Protein AF-A0A925E3N5-F1 (afdb_monomer_lite)

Radius of gyration: 23.08 Å; chains: 1; bounding box: 39×34×61 Å

Secondary structure (DSSP, 8-state):
------PPPPPHHHHHHHHHTT------HHHHHHHHHHHHHHHHHHHHHHHHHHHHHHS-GGGPPPHHHHHHHHHHHHHHHHHHHT-

Foldseek 3Di:
DDDDDDDDDDPPVVVVVCVVVVHDDDDPVVVVVVVVVVVVVVVVVVVVVVVVVVVLVPDDPVPRDDPVRVVVVVVVVVVVVVVVVVD

Sequence (87 aa):
MSDLIITIQLPDALVERAKRAGIQLDTQAEDFITLLESQIRKQESAQALRTIAEQIQALPEELRPSLEEIEAEIEDYWAETEAKANL

Structure (mmCIF, N/CA/C/O backbone):
data_AF-A0A925E3N5-F1
#
_entry.id   AF-A0A925E3N5-F1
#
loop_
_atom_site.group_PDB
_atom_site.id
_atom_site.type_symbol
_atom_site.label_atom_id
_atom_site.label_alt_id
_atom_site.label_comp_id
_atom_site.label_asym_id
_atom_site.label_entity_id
_atom_site.label_seq_id
_atom_site.pdbx_PDB_ins_code
_atom_site.Cartn_x
_atom_site.Cartn_y
_atom_site.Cartn_z
_atom_site.occupancy
_atom_site.B_iso_or_equiv
_atom_site.auth_seq_id
_atom_site.auth_comp_id
_atom_site.auth_asym_id
_atom_site.auth_atom_id
_atom_site.pdbx_PDB_model_num
ATOM 1 N N . MET A 1 1 ? 17.190 -17.529 -3.218 1.00 47.25 1 MET A N 1
ATOM 2 C CA . MET A 1 1 ? 16.744 -16.355 -3.992 1.00 47.25 1 MET A CA 1
ATOM 3 C C . MET A 1 1 ? 15.696 -16.857 -4.961 1.00 47.25 1 MET A C 1
ATOM 5 O O . MET A 1 1 ? 15.883 -17.953 -5.477 1.00 47.25 1 MET A O 1
ATOM 9 N N . SER A 1 2 ? 14.593 -16.135 -5.115 1.00 59.56 2 SER A N 1
ATOM 10 C CA . SER A 1 2 ? 13.537 -16.481 -6.069 1.00 59.56 2 SER A CA 1
ATOM 11 C C . SER A 1 2 ? 13.602 -15.474 -7.207 1.00 59.56 2 SER A C 1
ATOM 13 O O . SER A 1 2 ? 13.610 -14.276 -6.933 1.00 59.56 2 SER A O 1
ATOM 15 N N . ASP A 1 3 ? 13.651 -15.948 -8.448 1.00 69.62 3 ASP A N 1
ATOM 16 C CA . ASP A 1 3 ? 13.702 -15.076 -9.620 1.00 69.62 3 ASP A CA 1
ATOM 17 C C . ASP A 1 3 ? 12.281 -14.787 -10.119 1.00 69.62 3 ASP A C 1
ATOM 19 O O . ASP A 1 3 ? 11.465 -15.700 -10.271 1.00 69.62 3 ASP A O 1
ATOM 23 N N . LEU A 1 4 ? 11.985 -13.514 -10.386 1.00 67.56 4 LEU A N 1
ATOM 24 C CA . LEU A 1 4 ? 10.762 -13.078 -11.057 1.00 67.56 4 LEU A CA 1
ATOM 25 C C . LEU A 1 4 ? 11.123 -12.628 -12.475 1.00 67.56 4 LEU A C 1
ATOM 27 O O . LEU A 1 4 ? 11.826 -11.637 -12.656 1.00 67.56 4 LEU A O 1
ATOM 31 N N . ILE A 1 5 ? 10.632 -13.350 -13.483 1.00 69.75 5 ILE A N 1
ATOM 32 C CA . ILE A 1 5 ? 10.822 -13.000 -14.895 1.00 69.75 5 ILE A CA 1
ATOM 33 C C . ILE A 1 5 ? 9.567 -12.289 -15.387 1.00 69.75 5 ILE A C 1
ATOM 35 O O . ILE A 1 5 ? 8.469 -12.841 -15.326 1.00 69.75 5 ILE A O 1
ATOM 39 N N . ILE A 1 6 ? 9.735 -11.075 -15.907 1.00 68.44 6 ILE A N 1
ATOM 40 C CA . ILE A 1 6 ? 8.639 -10.279 -16.460 1.00 68.44 6 ILE A CA 1
ATOM 41 C C . ILE A 1 6 ? 8.855 -10.141 -17.959 1.00 68.44 6 ILE A C 1
ATOM 43 O O . ILE A 1 6 ? 9.877 -9.638 -18.417 1.00 68.44 6 ILE A O 1
ATOM 47 N N . THR A 1 7 ? 7.886 -10.621 -18.733 1.00 73.06 7 THR A N 1
ATOM 48 C CA . THR A 1 7 ? 7.882 -10.503 -20.192 1.00 73.06 7 THR A CA 1
ATOM 49 C C . THR A 1 7 ? 6.935 -9.384 -20.597 1.00 73.06 7 THR A C 1
ATOM 51 O O . THR A 1 7 ? 5.729 -9.481 -20.381 1.00 73.06 7 THR A O 1
ATOM 54 N N . ILE A 1 8 ? 7.474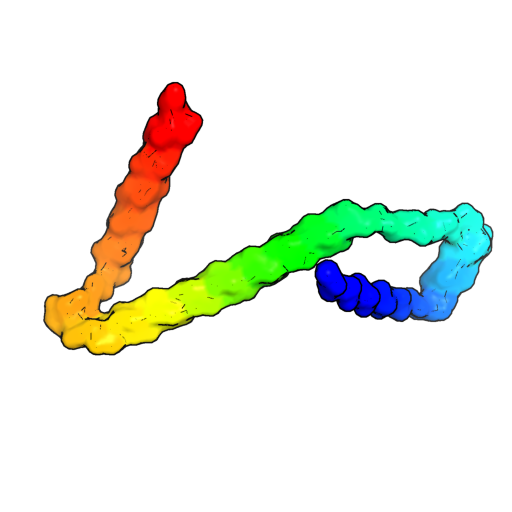 -8.329 -21.206 1.00 74.06 8 ILE A N 1
ATOM 55 C CA . ILE A 1 8 ? 6.676 -7.237 -21.768 1.00 74.06 8 ILE A CA 1
ATOM 56 C C . ILE A 1 8 ? 6.502 -7.504 -23.262 1.00 74.06 8 ILE A C 1
ATOM 58 O O . ILE A 1 8 ? 7.476 -7.545 -24.011 1.00 74.06 8 ILE A O 1
ATOM 62 N N . GLN A 1 9 ? 5.257 -7.686 -23.700 1.00 79.38 9 GLN A N 1
ATOM 63 C CA . GLN A 1 9 ? 4.937 -7.789 -25.121 1.00 79.38 9 GLN A CA 1
ATOM 64 C C . GLN A 1 9 ? 4.679 -6.397 -25.691 1.00 79.38 9 GLN A C 1
ATOM 66 O O . GLN A 1 9 ? 3.769 -5.691 -25.256 1.00 79.38 9 GLN A O 1
ATOM 71 N N . LEU A 1 10 ? 5.486 -6.005 -26.673 1.00 81.94 10 LEU A N 1
ATOM 72 C CA . LEU A 1 10 ? 5.299 -4.764 -27.412 1.00 81.94 10 LEU A CA 1
ATOM 73 C C . LEU A 1 10 ? 4.524 -5.048 -28.704 1.00 81.94 10 LEU A C 1
ATOM 75 O O . LEU A 1 10 ? 4.790 -6.061 -29.349 1.00 81.94 10 LEU A O 1
ATOM 79 N N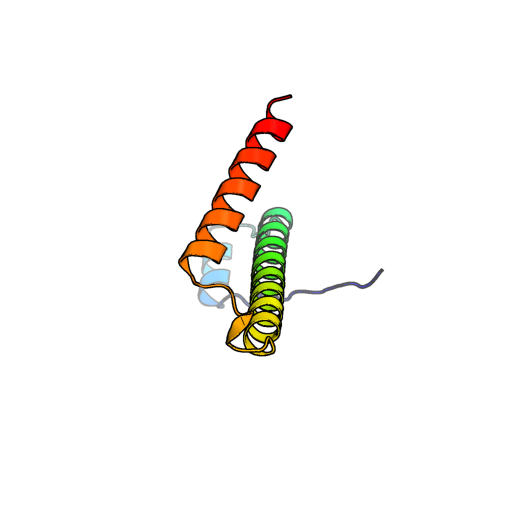 . PRO A 1 11 ? 3.610 -4.160 -29.134 1.00 91.12 11 PRO A N 1
ATOM 80 C CA . PRO A 1 11 ? 2.962 -4.294 -30.433 1.00 91.12 11 PRO A CA 1
ATOM 81 C C . PRO A 1 11 ? 3.986 -4.263 -31.573 1.00 91.12 11 PR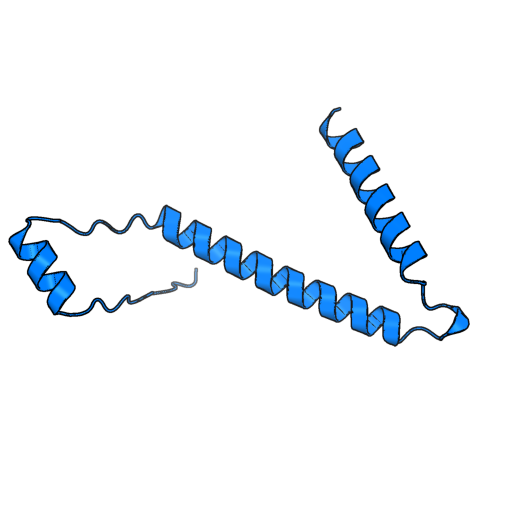O A C 1
ATOM 83 O O . PRO A 1 11 ? 4.841 -3.373 -31.609 1.00 91.12 11 PRO A O 1
ATOM 86 N N . ASP A 1 12 ? 3.848 -5.154 -32.557 1.00 89.00 12 ASP A N 1
ATOM 87 C CA . ASP A 1 12 ? 4.785 -5.268 -33.689 1.00 89.00 12 ASP A CA 1
ATOM 88 C C . ASP A 1 12 ? 4.999 -3.934 -34.419 1.00 89.00 12 ASP A C 1
ATOM 90 O O . ASP A 1 12 ? 6.119 -3.561 -34.765 1.00 89.00 12 ASP A O 1
ATOM 94 N N . ALA A 1 13 ? 3.931 -3.148 -34.584 1.00 92.06 13 ALA A N 1
ATOM 95 C CA . ALA A 1 13 ? 4.000 -1.833 -35.218 1.00 92.06 13 ALA A CA 1
ATOM 96 C C . ALA A 1 13 ? 4.918 -0.846 -34.470 1.00 92.06 13 ALA A C 1
ATOM 98 O O . ALA A 1 13 ? 5.548 0.008 -35.099 1.00 92.06 13 ALA A O 1
ATOM 99 N N . LEU A 1 14 ? 4.998 -0.947 -33.140 1.00 88.25 14 LEU A N 1
ATOM 100 C CA . LEU A 1 14 ? 5.878 -0.124 -32.314 1.00 88.25 14 LEU A CA 1
ATOM 101 C C . LEU A 1 14 ? 7.331 -0.589 -32.451 1.00 88.25 14 LEU A C 1
ATOM 103 O O . LEU A 1 14 ? 8.218 0.240 -32.650 1.00 88.25 14 LEU A O 1
ATOM 107 N N . VAL A 1 15 ? 7.554 -1.905 -32.429 1.00 86.69 15 VAL A N 1
ATOM 108 C CA . VAL A 1 15 ? 8.878 -2.523 -32.599 1.00 86.69 15 VAL A CA 1
ATOM 109 C C . VAL A 1 15 ? 9.476 -2.161 -33.960 1.00 86.69 15 VAL A C 1
ATOM 111 O O . VAL A 1 15 ? 10.607 -1.687 -34.043 1.00 86.69 15 VAL A O 1
ATOM 114 N N . GLU A 1 16 ? 8.701 -2.294 -35.034 1.00 90.00 16 GLU A N 1
ATOM 115 C CA . GLU A 1 16 ? 9.151 -1.971 -36.391 1.00 90.00 16 G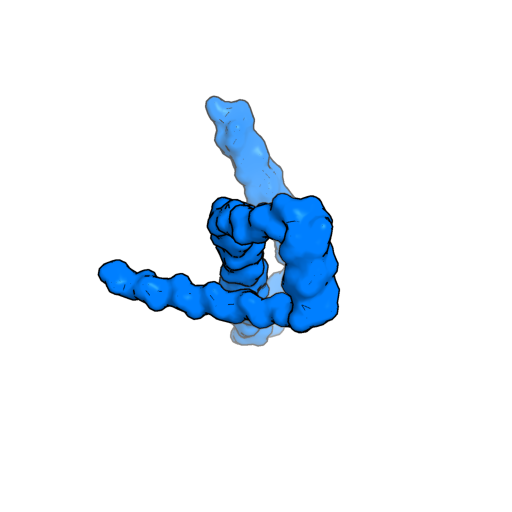LU A CA 1
ATOM 116 C C . GLU A 1 16 ? 9.381 -0.469 -36.606 1.00 90.00 16 GLU A C 1
ATOM 118 O O . GLU A 1 16 ? 10.188 -0.067 -37.449 1.00 90.00 16 GLU A O 1
ATOM 123 N N . ARG A 1 17 ? 8.688 0.395 -35.855 1.00 90.19 17 ARG A N 1
ATOM 124 C CA . ARG A 1 17 ? 8.984 1.835 -35.834 1.00 90.19 17 ARG A CA 1
ATOM 125 C C . ARG A 1 17 ? 10.277 2.132 -35.081 1.00 90.19 17 ARG A C 1
ATOM 127 O O . ARG A 1 17 ? 11.075 2.916 -35.585 1.00 90.19 17 ARG A O 1
ATOM 134 N N . ALA A 1 18 ? 10.502 1.497 -33.931 1.00 86.19 18 ALA A N 1
ATOM 135 C CA . ALA A 1 18 ? 11.721 1.665 -33.143 1.00 86.19 18 ALA A CA 1
ATOM 136 C C . ALA A 1 18 ? 12.966 1.225 -33.929 1.00 86.19 18 ALA A C 1
ATOM 138 O O . ALA A 1 18 ? 13.916 1.998 -34.039 1.00 86.19 18 ALA A O 1
ATOM 139 N N . LYS A 1 19 ? 12.915 0.054 -34.586 1.00 85.88 19 LYS A N 1
ATOM 140 C CA . LYS A 1 19 ? 13.994 -0.441 -35.462 1.00 85.88 19 LYS A CA 1
ATOM 141 C C . LYS A 1 19 ? 14.330 0.540 -36.583 1.00 85.88 19 LYS A C 1
ATOM 143 O O . LYS A 1 19 ? 15.495 0.861 -36.789 1.00 85.88 19 LYS A O 1
ATOM 148 N N . ARG A 1 20 ? 13.314 1.051 -37.291 1.00 90.94 20 ARG A N 1
ATOM 149 C CA . ARG A 1 20 ? 13.506 2.035 -38.373 1.00 90.94 20 ARG A CA 1
ATOM 150 C C . ARG A 1 20 ? 14.079 3.361 -37.879 1.00 90.94 20 ARG A C 1
ATOM 152 O O . ARG A 1 20 ? 14.814 4.005 -38.617 1.00 90.94 20 ARG A O 1
ATOM 159 N N . ALA A 1 21 ? 13.741 3.759 -36.657 1.00 89.19 21 ALA A N 1
ATOM 160 C CA . ALA A 1 21 ? 14.265 4.960 -36.018 1.00 89.19 21 ALA A CA 1
ATOM 161 C C . ALA A 1 21 ? 15.644 4.751 -35.359 1.00 89.19 21 ALA A C 1
ATOM 163 O O . ALA A 1 21 ? 16.185 5.702 -34.803 1.00 89.19 21 ALA A O 1
ATOM 164 N N . GLY A 1 22 ? 16.207 3.535 -35.397 1.00 83.12 22 GLY A N 1
ATOM 165 C CA . GLY A 1 22 ? 17.473 3.209 -34.735 1.00 83.12 22 GLY A CA 1
ATOM 166 C C . GLY A 1 22 ? 17.406 3.273 -33.205 1.00 83.12 22 GLY A C 1
ATOM 167 O O . GLY A 1 22 ? 18.435 3.437 -32.559 1.00 83.12 22 GLY A O 1
ATOM 168 N N . ILE A 1 23 ? 16.208 3.178 -32.621 1.00 79.56 23 ILE A N 1
ATOM 169 C CA . ILE A 1 23 ? 16.013 3.230 -31.170 1.00 79.56 23 ILE A CA 1
ATOM 170 C C . ILE A 1 23 ? 16.338 1.859 -30.584 1.00 79.56 23 ILE A C 1
ATOM 172 O O . ILE A 1 23 ? 15.675 0.866 -30.894 1.00 79.56 23 ILE A O 1
ATOM 176 N N . GLN A 1 24 ? 17.330 1.824 -29.700 1.00 71.50 24 GLN A N 1
ATOM 177 C CA . GLN A 1 24 ? 17.608 0.680 -28.847 1.00 71.50 24 GLN A CA 1
ATOM 178 C C . GLN A 1 24 ? 16.767 0.816 -27.573 1.00 71.50 24 GLN A C 1
ATOM 180 O O . GLN A 1 24 ? 16.826 1.829 -26.880 1.00 71.50 24 GLN A O 1
ATOM 185 N N . LEU A 1 25 ? 15.917 -0.174 -27.313 1.00 64.88 25 LEU A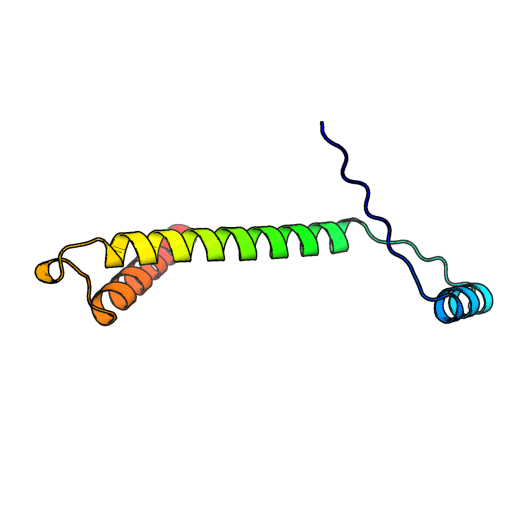 N 1
ATOM 186 C CA . LEU A 1 25 ? 15.063 -0.197 -26.130 1.00 64.88 25 LEU A CA 1
ATOM 187 C C . LEU A 1 25 ? 15.871 -0.743 -24.951 1.00 64.88 25 LEU A C 1
ATOM 189 O O . LEU A 1 25 ? 15.833 -1.940 -24.681 1.00 64.88 25 LEU A O 1
ATOM 193 N N . ASP A 1 26 ? 16.604 0.131 -24.268 1.00 65.62 26 ASP A N 1
ATOM 194 C CA . ASP A 1 26 ? 17.146 -0.176 -22.946 1.00 65.62 26 ASP A CA 1
ATOM 195 C C . ASP A 1 26 ? 16.045 0.056 -21.910 1.00 65.62 26 ASP A C 1
ATOM 197 O O . ASP A 1 26 ? 15.676 1.188 -21.595 1.00 65.62 26 ASP A O 1
ATOM 201 N N . THR A 1 27 ? 15.469 -1.028 -21.397 1.00 66.12 27 THR A N 1
ATOM 202 C CA . THR A 1 27 ? 14.569 -0.943 -20.247 1.00 66.12 27 THR A CA 1
ATOM 203 C C . THR A 1 27 ? 15.407 -0.681 -19.003 1.00 66.12 27 THR A C 1
ATOM 205 O O . THR A 1 27 ? 16.134 -1.569 -18.556 1.00 66.12 27 THR A O 1
ATOM 208 N N . GLN A 1 28 ? 15.301 0.519 -18.429 1.00 65.88 28 GLN A N 1
ATOM 209 C CA . GLN A 1 28 ? 15.873 0.790 -17.112 1.00 65.88 28 GLN A CA 1
ATOM 210 C C . GLN A 1 28 ? 15.078 -0.007 -16.077 1.00 65.88 28 GLN A C 1
ATOM 212 O O . GLN A 1 28 ? 13.919 0.290 -15.789 1.00 65.88 28 GLN A O 1
ATOM 217 N N . ALA A 1 29 ? 15.687 -1.076 -15.563 1.00 71.00 29 ALA A N 1
ATOM 218 C CA . ALA A 1 29 ? 15.047 -1.954 -14.589 1.00 71.00 29 ALA A CA 1
ATOM 219 C C . ALA A 1 29 ? 14.666 -1.202 -13.302 1.00 71.00 29 ALA A C 1
ATOM 221 O O . ALA A 1 29 ? 13.683 -1.562 -12.665 1.00 71.00 29 ALA A O 1
ATOM 222 N N . GLU A 1 30 ? 15.396 -0.142 -12.950 1.00 76.62 30 GLU A N 1
ATOM 223 C CA . GLU A 1 30 ? 15.185 0.657 -11.735 1.00 76.62 30 GLU A CA 1
ATOM 224 C C . GLU A 1 30 ? 13.824 1.368 -11.707 1.00 76.62 30 GLU A C 1
ATOM 226 O O . GLU A 1 30 ? 13.108 1.271 -10.708 1.00 76.62 30 GLU A O 1
ATOM 231 N N . ASP A 1 31 ? 13.410 2.004 -12.809 1.00 78.19 31 ASP A N 1
ATOM 232 C CA . ASP A 1 31 ? 12.094 2.657 -12.911 1.00 78.19 31 ASP A CA 1
ATOM 233 C C . ASP A 1 31 ? 10.959 1.642 -12.747 1.00 78.19 31 ASP A C 1
ATOM 235 O O . ASP A 1 31 ? 9.948 1.881 -12.082 1.00 78.19 31 ASP A O 1
ATOM 239 N N . PHE A 1 32 ? 11.147 0.468 -13.348 1.00 78.12 32 PHE A N 1
ATOM 240 C CA . PHE A 1 32 ? 10.171 -0.604 -13.299 1.00 78.12 32 PHE A CA 1
ATOM 241 C C . PHE A 1 32 ? 10.089 -1.242 -11.904 1.00 78.12 32 PHE A C 1
ATOM 243 O O . PHE A 1 32 ? 8.987 -1.487 -11.415 1.00 78.12 32 PHE A O 1
ATOM 250 N N . ILE A 1 33 ? 11.229 -1.450 -11.238 1.00 83.62 33 ILE A N 1
ATOM 251 C CA . ILE A 1 33 ? 11.294 -1.904 -9.842 1.00 83.62 33 ILE A CA 1
ATOM 252 C C . ILE A 1 33 ? 10.593 -0.893 -8.933 1.00 83.62 33 ILE A C 1
ATOM 254 O O . ILE A 1 33 ? 9.727 -1.285 -8.157 1.00 83.62 33 ILE A O 1
ATOM 258 N N . THR A 1 34 ? 10.880 0.402 -9.088 1.00 85.75 34 THR A N 1
ATOM 259 C CA . THR A 1 34 ? 10.253 1.473 -8.296 1.00 85.75 34 THR A CA 1
ATOM 260 C C . THR A 1 34 ? 8.729 1.472 -8.449 1.00 85.75 34 THR A C 1
ATOM 262 O O . THR A 1 34 ? 7.991 1.580 -7.465 1.00 85.75 34 THR A O 1
ATOM 265 N N . LEU A 1 35 ? 8.228 1.301 -9.678 1.00 84.94 35 LEU A N 1
ATOM 266 C CA . LEU A 1 35 ? 6.792 1.179 -9.932 1.00 84.94 35 LEU A CA 1
ATOM 267 C C . LEU A 1 35 ? 6.196 -0.055 -9.239 1.00 84.94 35 LEU A C 1
ATOM 269 O O . LEU A 1 35 ? 5.113 0.029 -8.658 1.00 84.94 35 LEU A O 1
ATOM 273 N N . LEU A 1 36 ? 6.897 -1.190 -9.288 1.00 86.88 36 LEU A N 1
ATOM 274 C CA . LEU A 1 36 ? 6.465 -2.441 -8.667 1.00 86.88 36 LEU A CA 1
ATOM 275 C C . LEU A 1 36 ? 6.407 -2.321 -7.144 1.00 86.88 36 LEU A C 1
ATOM 277 O O . LEU A 1 36 ? 5.391 -2.665 -6.546 1.00 86.88 36 LEU A O 1
ATOM 281 N N . GLU A 1 37 ? 7.446 -1.760 -6.528 1.00 90.31 37 GLU A N 1
ATOM 282 C CA . GLU A 1 37 ? 7.482 -1.476 -5.093 1.00 90.31 37 GLU A CA 1
ATOM 283 C C . GLU A 1 37 ? 6.344 -0.541 -4.676 1.00 90.31 37 GLU A C 1
ATOM 285 O O . GLU A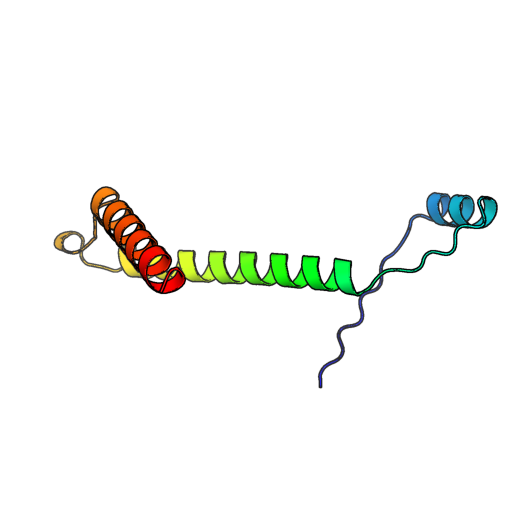 1 37 ? 5.676 -0.789 -3.673 1.00 90.31 37 GLU A O 1
ATOM 290 N N . SER A 1 38 ? 6.074 0.507 -5.459 1.00 90.00 38 SER A N 1
ATOM 291 C CA . SER A 1 38 ? 4.966 1.429 -5.198 1.00 90.00 38 SER A CA 1
ATOM 292 C C . SER A 1 38 ? 3.607 0.719 -5.225 1.00 90.00 38 SER A C 1
ATOM 294 O O . SER A 1 38 ? 2.780 0.924 -4.332 1.00 90.00 38 SER A O 1
ATOM 296 N N . GLN A 1 39 ? 3.377 -0.157 -6.210 1.00 88.94 39 GLN A N 1
ATOM 297 C CA . GLN A 1 39 ? 2.138 -0.935 -6.305 1.00 88.94 39 GLN A CA 1
ATOM 298 C C . GLN A 1 39 ? 2.000 -1.946 -5.165 1.00 88.94 39 GLN A C 1
ATOM 300 O O . GLN A 1 39 ? 0.918 -2.051 -4.587 1.00 88.94 39 GLN A O 1
ATOM 305 N N . ILE A 1 40 ? 3.088 -2.636 -4.801 1.00 90.69 40 ILE A N 1
ATOM 306 C CA . ILE A 1 40 ? 3.116 -3.556 -3.656 1.00 90.69 40 ILE A CA 1
ATOM 307 C C . ILE A 1 40 ? 2.739 -2.803 -2.382 1.00 90.69 40 ILE A C 1
ATOM 309 O O . ILE A 1 40 ? 1.757 -3.168 -1.738 1.00 90.69 40 ILE A O 1
ATOM 313 N N . ARG A 1 41 ? 3.427 -1.693 -2.077 1.00 93.12 41 ARG A N 1
ATOM 314 C CA . ARG A 1 41 ? 3.133 -0.870 -0.893 1.00 93.12 41 ARG A CA 1
ATOM 315 C C . ARG A 1 41 ? 1.677 -0.425 -0.867 1.00 93.12 41 ARG A C 1
ATOM 317 O O . ARG A 1 41 ? 1.022 -0.515 0.163 1.00 93.12 41 ARG A O 1
ATOM 324 N N . LYS A 1 42 ? 1.136 0.027 -2.003 1.00 92.75 42 LYS A N 1
ATOM 325 C CA . LYS A 1 42 ? -0.269 0.440 -2.096 1.00 92.75 42 LYS A CA 1
ATOM 326 C C . LYS A 1 42 ? -1.224 -0.711 -1.773 1.00 92.75 42 LYS A C 1
ATOM 328 O O . LYS A 1 42 ? -2.209 -0.504 -1.065 1.00 92.75 42 LYS A O 1
ATOM 333 N N . GLN A 1 43 ? -0.956 -1.903 -2.298 1.00 92.56 43 GLN A N 1
ATOM 334 C CA . GLN A 1 43 ? -1.795 -3.076 -2.076 1.00 92.56 43 GLN A CA 1
ATOM 335 C C . GLN A 1 43 ? -1.710 -3.576 -0.629 1.00 92.56 43 GLN A C 1
ATOM 337 O O . GLN A 1 43 ? -2.743 -3.884 -0.034 1.00 92.56 43 GLN A O 1
ATOM 342 N N . GLU A 1 44 ? -0.513 -3.600 -0.048 1.00 93.06 44 GLU A N 1
ATOM 343 C CA . GLU A 1 44 ? -0.287 -3.950 1.356 1.00 93.06 44 GLU A CA 1
ATOM 344 C C . GLU A 1 44 ? -0.985 -2.963 2.297 1.00 93.06 44 GLU A C 1
ATOM 346 O O . GLU A 1 44 ? -1.738 -3.388 3.174 1.00 93.06 44 GLU A O 1
ATOM 351 N N . SER A 1 45 ? -0.838 -1.654 2.064 1.00 92.31 45 SER A N 1
ATOM 352 C CA . SER A 1 45 ? -1.537 -0.622 2.837 1.00 92.31 45 SER A CA 1
ATOM 353 C C . SER A 1 45 ? -3.054 -0.754 2.728 1.00 92.31 45 SER A C 1
ATOM 355 O O . SER A 1 45 ? -3.756 -0.671 3.733 1.00 92.31 45 SER A O 1
ATOM 357 N N . ALA A 1 46 ? -3.584 -1.009 1.528 1.00 92.31 46 ALA A N 1
ATOM 358 C CA . ALA A 1 46 ? -5.018 -1.224 1.348 1.00 92.31 46 ALA A CA 1
ATOM 359 C C . ALA A 1 46 ? -5.519 -2.454 2.123 1.00 92.31 46 ALA A C 1
ATOM 361 O O . ALA A 1 46 ? -6.608 -2.420 2.696 1.00 92.31 46 ALA A O 1
ATOM 362 N N . GLN A 1 47 ? -4.732 -3.531 2.162 1.00 94.00 47 GLN A N 1
ATOM 363 C CA . GLN A 1 47 ? -5.073 -4.722 2.933 1.00 94.00 47 GLN A CA 1
ATOM 364 C C . GLN A 1 47 ? -5.019 -4.454 4.442 1.00 94.00 47 GLN A C 1
ATOM 366 O O . GLN A 1 47 ? -5.927 -4.868 5.158 1.00 94.00 47 GLN A O 1
ATOM 371 N N . ALA A 1 48 ? -4.006 -3.729 4.922 1.00 92.88 48 ALA A N 1
ATOM 372 C CA . ALA A 1 48 ? -3.903 -3.334 6.324 1.00 92.88 48 ALA A CA 1
ATOM 373 C C . ALA A 1 48 ? -5.101 -2.477 6.762 1.00 92.88 48 ALA A C 1
ATOM 375 O O . ALA A 1 48 ? -5.720 -2.766 7.785 1.00 92.88 48 ALA A O 1
ATOM 376 N N . LEU A 1 49 ? -5.489 -1.488 5.949 1.00 91.69 49 LEU A N 1
ATOM 377 C CA . LEU A 1 49 ? -6.658 -0.645 6.212 1.00 91.69 49 LEU A CA 1
ATOM 378 C C . LEU A 1 49 ? -7.960 -1.453 6.274 1.00 91.69 49 LEU A C 1
ATOM 380 O O . LEU A 1 49 ? -8.795 -1.194 7.137 1.00 91.69 49 LEU A O 1
ATOM 384 N N . ARG A 1 50 ? -8.133 -2.460 5.405 1.00 93.50 50 ARG A N 1
ATOM 385 C CA . ARG A 1 50 ? -9.292 -3.366 5.481 1.00 93.50 50 ARG A CA 1
ATOM 386 C C . ARG A 1 50 ? -9.323 -4.139 6.792 1.00 93.50 50 ARG A C 1
ATOM 388 O O . ARG A 1 50 ? -10.362 -4.166 7.438 1.00 93.50 50 ARG A O 1
ATOM 395 N N . THR A 1 51 ? -8.193 -4.709 7.202 1.00 94.50 51 THR A N 1
ATOM 396 C CA . THR A 1 51 ? -8.092 -5.435 8.473 1.00 94.50 51 THR A CA 1
ATOM 397 C C . THR A 1 51 ? -8.446 -4.536 9.659 1.00 94.50 51 THR A C 1
ATOM 399 O O . THR A 1 51 ? -9.191 -4.954 10.541 1.00 94.50 51 THR A O 1
ATOM 402 N N . ILE A 1 52 ? -7.961 -3.290 9.675 1.00 90.88 52 ILE A N 1
ATOM 403 C CA . ILE A 1 52 ? -8.295 -2.314 10.723 1.00 90.88 52 ILE A CA 1
ATOM 404 C C . ILE A 1 52 ? -9.801 -2.020 10.722 1.00 90.88 52 ILE A C 1
ATOM 406 O O . ILE A 1 52 ? -10.436 -2.057 11.773 1.00 90.88 52 ILE A O 1
ATOM 410 N N . ALA A 1 53 ? -10.397 -1.789 9.550 1.00 89.62 53 ALA A N 1
ATOM 411 C CA . ALA A 1 53 ? -11.832 -1.540 9.437 1.00 89.62 53 ALA A CA 1
ATOM 412 C C . ALA A 1 53 ? -12.672 -2.727 9.942 1.00 89.62 53 ALA A C 1
ATOM 414 O O . ALA A 1 53 ? -13.652 -2.527 10.657 1.00 89.62 53 ALA A O 1
ATOM 415 N N . GLU A 1 54 ? -12.275 -3.959 9.620 1.00 93.19 54 GLU A N 1
ATOM 416 C CA . GLU A 1 54 ? -12.923 -5.177 10.121 1.00 93.19 54 GLU A CA 1
ATOM 417 C C . GLU A 1 54 ? -12.813 -5.294 11.647 1.00 93.19 54 GLU A C 1
ATOM 419 O O . GLU A 1 54 ? -13.798 -5.617 12.310 1.00 93.19 54 GLU A O 1
ATOM 424 N N . GLN A 1 55 ? -11.648 -4.979 12.221 1.00 91.81 55 GLN A N 1
ATOM 425 C CA . GLN A 1 55 ? -11.447 -4.975 13.673 1.00 91.81 55 GLN A CA 1
ATOM 426 C C . GLN A 1 55 ? -12.323 -3.930 14.368 1.00 91.81 55 GLN A C 1
ATOM 428 O O . GLN A 1 55 ? -12.965 -4.252 15.365 1.00 91.81 55 GLN A O 1
ATOM 433 N N . ILE A 1 56 ? -12.409 -2.715 13.819 1.00 90.88 56 ILE A N 1
ATOM 434 C CA . ILE A 1 56 ? -13.288 -1.657 14.334 1.00 90.88 56 ILE A CA 1
ATOM 435 C C . ILE A 1 56 ? -14.751 -2.103 14.268 1.00 90.88 56 ILE A C 1
ATOM 437 O O . ILE A 1 56 ? -15.483 -1.975 15.245 1.00 90.88 56 ILE A O 1
ATOM 441 N N . GLN A 1 57 ? -15.187 -2.686 13.150 1.00 89.25 57 GLN A N 1
ATOM 442 C CA . GLN A 1 57 ? -16.554 -3.199 13.027 1.00 89.25 57 GLN A CA 1
ATOM 443 C C . GLN A 1 57 ? -16.842 -4.362 13.984 1.00 89.25 57 GLN A C 1
ATOM 445 O O . GLN A 1 57 ? -17.982 -4.523 14.420 1.00 89.25 57 GLN A O 1
ATOM 450 N N . ALA A 1 58 ? -15.839 -5.160 14.343 1.00 92.19 58 ALA A N 1
ATOM 451 C CA . ALA A 1 58 ? -15.990 -6.240 15.311 1.00 92.19 58 ALA A CA 1
ATOM 452 C C . ALA A 1 58 ? -16.127 -5.748 16.765 1.00 92.19 58 ALA A C 1
ATOM 454 O O . ALA A 1 58 ? -16.574 -6.519 17.616 1.00 92.19 58 ALA A O 1
ATOM 455 N N . LEU A 1 59 ? -15.782 -4.488 17.065 1.00 92.38 59 LEU A N 1
ATOM 456 C CA . LEU A 1 59 ? -15.980 -3.916 18.397 1.00 92.38 59 LEU A CA 1
ATOM 457 C C . LEU A 1 59 ? -17.480 -3.779 18.724 1.00 92.38 59 LEU A C 1
ATOM 459 O O . LEU A 1 59 ? -18.285 -3.505 17.822 1.00 92.38 59 LEU A O 1
ATOM 463 N N . PRO A 1 60 ? -17.867 -3.932 20.007 1.00 93.31 60 PRO A N 1
ATOM 464 C CA . PRO A 1 60 ? -19.191 -3.545 20.487 1.00 93.31 60 PRO A CA 1
ATOM 465 C C . PRO A 1 60 ? -19.496 -2.094 20.115 1.00 93.31 60 PRO A C 1
ATOM 467 O O . PRO A 1 60 ? -18.602 -1.257 20.162 1.00 93.31 60 PRO A O 1
ATOM 470 N N . GLU A 1 61 ? -20.746 -1.790 19.768 1.00 88.94 61 GLU A N 1
ATOM 471 C CA . GLU A 1 61 ? -21.148 -0.466 19.264 1.00 88.94 61 GLU A CA 1
ATOM 472 C C . GLU A 1 61 ? -20.785 0.678 20.226 1.00 88.94 61 GLU A C 1
ATOM 474 O O . GLU A 1 61 ? -20.354 1.735 19.787 1.00 88.94 61 GLU A O 1
ATOM 479 N N . GLU A 1 62 ? -20.845 0.419 21.533 1.00 90.81 62 GLU A N 1
ATOM 480 C CA . GLU A 1 62 ? -20.464 1.342 22.614 1.00 90.81 62 GLU A CA 1
ATOM 481 C C . GLU A 1 62 ? -18.960 1.666 22.662 1.00 90.81 62 GLU A C 1
ATOM 483 O O . GLU A 1 62 ? -18.561 2.651 23.275 1.00 90.81 62 GLU A O 1
ATOM 488 N N . LEU A 1 63 ? -18.127 0.812 22.061 1.00 89.69 63 LEU A N 1
ATOM 489 C CA . LEU A 1 63 ? -16.667 0.923 22.024 1.00 89.69 63 LEU A CA 1
ATOM 490 C C . LEU A 1 63 ? -16.146 1.239 20.619 1.00 89.69 63 LEU A C 1
ATOM 492 O O . LEU A 1 63 ? -14.932 1.306 20.421 1.00 89.69 63 LEU A O 1
ATOM 496 N N . ARG A 1 64 ? -17.034 1.375 19.628 1.00 90.50 64 ARG A N 1
ATOM 497 C CA . ARG A 1 64 ? -16.625 1.744 18.276 1.00 90.50 64 ARG A CA 1
ATOM 498 C C . ARG A 1 64 ? -16.263 3.225 18.266 1.00 90.50 64 ARG A C 1
ATOM 500 O O . ARG A 1 64 ? -17.132 4.037 18.578 1.00 90.50 64 ARG A O 1
ATOM 507 N N . PRO A 1 65 ? -15.030 3.578 17.874 1.00 89.69 65 PRO A N 1
ATOM 508 C CA . PRO A 1 65 ? -14.673 4.973 17.712 1.00 89.69 65 PRO A CA 1
ATOM 509 C C . PRO A 1 65 ? -15.529 5.604 16.611 1.00 89.69 65 PRO A C 1
ATOM 511 O O . PRO A 1 65 ? -15.833 4.986 15.583 1.00 89.69 65 PRO A O 1
ATOM 514 N N . SER A 1 66 ? -15.917 6.848 16.844 1.00 89.69 66 SER A N 1
ATOM 515 C CA . SER A 1 66 ? -16.506 7.725 15.844 1.00 89.69 66 SER A CA 1
ATOM 516 C C . SER A 1 66 ? -15.471 8.109 14.782 1.00 89.69 66 SER A C 1
ATOM 518 O O . SER A 1 66 ? -14.263 7.979 14.979 1.00 89.69 66 SER A O 1
ATOM 520 N N . LEU A 1 67 ? -15.942 8.600 13.633 1.00 87.31 67 LEU A N 1
ATOM 521 C CA . LEU A 1 67 ? -15.044 9.088 12.585 1.00 87.31 67 LEU A CA 1
ATOM 522 C C . LEU A 1 67 ? -14.161 10.239 13.093 1.00 87.31 67 LEU A C 1
ATOM 524 O O . LEU A 1 67 ? -12.975 10.261 12.796 1.00 87.31 67 LEU A O 1
ATOM 528 N N . GLU A 1 68 ? -14.731 11.130 13.903 1.00 91.88 68 GLU A N 1
ATOM 529 C CA . GLU A 1 68 ? -14.044 12.285 14.493 1.00 91.88 68 GLU A CA 1
ATOM 530 C C . GLU A 1 68 ? -12.903 11.850 15.427 1.00 91.88 68 GLU A C 1
ATOM 532 O O . GLU A 1 68 ? -11.819 12.424 15.388 1.00 91.88 68 GLU A O 1
ATOM 537 N N . GLU A 1 69 ? -13.108 10.792 16.221 1.00 89.94 69 GLU A N 1
ATOM 538 C CA . GLU A 1 69 ? -12.065 10.222 17.088 1.00 89.94 69 GLU A CA 1
ATOM 539 C C . GLU A 1 69 ? -10.940 9.561 16.283 1.00 89.94 69 GLU A C 1
ATOM 541 O O . GLU A 1 69 ? -9.770 9.688 16.638 1.00 89.94 69 GLU A O 1
ATOM 546 N N . ILE A 1 70 ? -11.273 8.882 15.179 1.00 89.88 70 ILE A N 1
ATOM 547 C CA . ILE A 1 70 ? -10.269 8.289 14.284 1.00 89.88 70 ILE A CA 1
ATOM 548 C C . ILE A 1 70 ? -9.447 9.386 13.598 1.00 89.88 70 ILE A C 1
ATOM 550 O O . ILE A 1 70 ? -8.229 9.262 13.494 1.00 89.88 70 ILE A O 1
ATOM 554 N N . GLU A 1 71 ? -10.098 10.445 13.114 1.00 90.44 71 GLU A N 1
ATOM 555 C CA . GLU A 1 71 ? -9.429 11.572 12.457 1.00 90.44 71 GLU A CA 1
ATOM 556 C C . GLU A 1 71 ? -8.483 12.300 13.420 1.00 90.44 71 GLU A C 1
ATOM 558 O O . GLU A 1 71 ? -7.330 12.534 13.059 1.00 90.44 71 GLU A O 1
ATOM 563 N N . ALA A 1 72 ? -8.922 12.564 14.656 1.00 91.88 72 ALA A N 1
ATOM 564 C CA . ALA A 1 72 ? -8.094 13.196 15.682 1.00 91.88 72 ALA A CA 1
ATOM 565 C C . ALA A 1 72 ? -6.837 12.371 16.016 1.00 91.88 72 ALA A C 1
ATOM 567 O O . ALA A 1 72 ? -5.733 12.908 16.031 1.00 91.88 72 ALA A O 1
ATOM 568 N N . GLU A 1 73 ? -6.975 11.053 16.202 1.00 91.44 73 GLU A N 1
ATOM 569 C CA . GLU A 1 73 ? -5.835 10.170 16.494 1.00 91.44 73 GLU A CA 1
ATOM 570 C C . GLU A 1 73 ? -4.826 10.129 15.328 1.00 91.44 73 GLU A C 1
ATOM 572 O O . GLU A 1 73 ? -3.612 10.061 15.533 1.00 91.44 73 GLU A O 1
ATOM 577 N N . ILE A 1 74 ? -5.314 10.193 14.082 1.00 89.62 74 ILE A N 1
ATOM 578 C CA . ILE A 1 74 ? -4.452 10.266 12.896 1.00 89.62 74 ILE A CA 1
ATOM 579 C C . ILE A 1 74 ? -3.685 11.594 12.871 1.00 89.62 74 ILE A C 1
ATOM 581 O O . ILE A 1 74 ? -2.484 11.587 12.595 1.00 89.62 74 ILE A O 1
ATOM 585 N N . GLU A 1 75 ? -4.348 12.721 13.141 1.00 90.75 75 GLU A N 1
ATOM 586 C CA . GLU A 1 75 ? -3.699 14.038 13.202 1.00 90.75 75 GLU A CA 1
ATOM 587 C C . GLU A 1 75 ? -2.612 14.086 14.283 1.00 90.75 75 GLU A C 1
ATOM 589 O O . GLU A 1 75 ? -1.481 14.494 13.995 1.00 90.75 75 GLU A O 1
ATOM 594 N N . ASP A 1 76 ? -2.915 13.590 15.484 1.00 92.69 76 ASP A N 1
ATOM 595 C CA . ASP A 1 76 ? -1.971 13.531 16.602 1.00 92.69 76 ASP A CA 1
ATOM 596 C C . ASP A 1 76 ? -0.745 12.667 16.260 1.00 92.69 76 ASP A C 1
ATOM 598 O O . ASP A 1 76 ? 0.403 13.077 16.473 1.00 92.69 76 ASP A O 1
ATOM 602 N N . TYR A 1 77 ? -0.958 11.503 15.637 1.00 90.31 77 TYR A N 1
ATOM 603 C CA . TYR A 1 77 ? 0.128 10.631 15.185 1.00 90.31 77 TYR A CA 1
ATOM 604 C C . TYR A 1 77 ? 1.080 11.330 14.198 1.00 90.31 77 TYR A C 1
ATOM 606 O O . TYR A 1 77 ? 2.309 11.193 14.297 1.00 90.31 77 TYR A O 1
ATOM 614 N N . TRP A 1 78 ? 0.539 12.083 13.236 1.00 87.12 78 TRP A N 1
ATOM 615 C CA . TRP A 1 78 ? 1.358 12.805 12.261 1.00 87.12 78 TRP A CA 1
ATOM 616 C C . TRP A 1 78 ? 2.105 13.977 12.893 1.00 87.12 78 TRP A C 1
ATOM 618 O O . TRP A 1 78 ? 3.302 14.127 12.634 1.00 87.12 78 TRP A O 1
ATOM 628 N N . ALA A 1 79 ? 1.458 14.735 13.780 1.00 88.00 79 ALA A N 1
ATOM 629 C CA . ALA A 1 79 ? 2.101 15.817 14.519 1.00 88.00 79 ALA A CA 1
ATOM 630 C C . ALA A 1 79 ? 3.302 15.312 15.345 1.00 88.00 79 ALA A C 1
ATOM 632 O O . ALA A 1 79 ? 4.377 15.920 15.337 1.00 88.00 79 ALA A O 1
ATOM 633 N N . GLU A 1 80 ? 3.168 14.157 16.004 1.00 88.38 80 GLU A N 1
ATOM 634 C CA . GLU A 1 80 ? 4.276 13.531 16.731 1.00 88.38 80 GLU A CA 1
ATOM 635 C C . GLU A 1 80 ? 5.407 13.041 15.821 1.00 88.38 80 GLU A C 1
ATOM 637 O O . GLU A 1 80 ? 6.588 13.130 16.176 1.00 88.38 80 GLU A O 1
ATOM 642 N N . THR A 1 81 ? 5.060 12.474 14.668 1.00 86.00 81 THR A N 1
ATOM 643 C CA . THR A 1 81 ? 6.038 11.908 13.732 1.00 86.00 81 THR A CA 1
ATOM 644 C C . THR A 1 81 ? 6.882 13.011 13.094 1.00 86.00 81 THR A C 1
ATOM 646 O O . THR A 1 81 ? 8.106 12.884 13.016 1.00 86.00 81 THR A O 1
ATOM 649 N N . GLU A 1 82 ? 6.259 14.129 12.719 1.00 80.62 82 GLU A N 1
ATOM 650 C CA . GLU A 1 82 ? 6.957 15.314 12.212 1.00 80.62 82 GLU A CA 1
ATOM 651 C C . GLU A 1 82 ? 7.849 15.964 13.275 1.00 80.62 82 GLU A C 1
ATOM 653 O O . GLU A 1 82 ? 8.975 16.371 12.976 1.00 80.62 82 GLU A O 1
ATOM 658 N N . ALA A 1 83 ? 7.403 16.019 14.534 1.00 77.88 83 ALA A N 1
ATOM 659 C CA . ALA A 1 83 ? 8.220 16.533 15.631 1.00 77.88 83 ALA A CA 1
ATOM 660 C C . ALA A 1 83 ? 9.484 15.684 15.862 1.00 77.88 83 ALA A C 1
ATOM 662 O O . ALA A 1 83 ? 10.557 16.229 16.118 1.00 77.88 83 ALA A O 1
ATOM 663 N N . LYS A 1 84 ? 9.381 14.353 15.730 1.00 77.75 84 LYS A N 1
ATOM 664 C CA . LYS A 1 84 ? 10.510 13.416 15.882 1.00 77.75 84 LYS A CA 1
ATOM 665 C C . LYS A 1 84 ? 11.469 13.426 14.688 1.00 77.75 84 LYS A C 1
ATOM 667 O O . LYS A 1 84 ? 12.651 13.175 14.881 1.00 77.75 84 LYS A O 1
ATOM 672 N N . ALA A 1 85 ? 10.989 13.711 13.477 1.00 74.38 85 ALA A N 1
ATOM 673 C CA . ALA A 1 85 ? 11.826 13.786 12.275 1.00 74.38 85 ALA A CA 1
ATOM 674 C C . ALA A 1 85 ? 12.699 15.056 12.203 1.00 74.38 85 ALA A C 1
ATOM 676 O O . ALA A 1 85 ? 13.662 15.093 11.440 1.00 74.38 85 ALA A O 1
ATOM 677 N N . ASN A 1 86 ? 12.360 16.087 12.984 1.00 66.19 86 ASN A N 1
ATOM 678 C CA . ASN A 1 86 ? 13.054 17.378 13.028 1.00 66.19 86 ASN A CA 1
ATOM 679 C C . ASN A 1 86 ? 14.009 17.533 14.236 1.00 66.19 86 ASN A C 1
ATOM 681 O O . ASN A 1 86 ? 14.494 18.639 14.489 1.00 66.19 86 ASN A O 1
ATOM 685 N N . LEU A 1 87 ? 14.262 16.446 14.977 1.00 54.50 87 LEU A N 1
ATOM 686 C CA . LEU A 1 87 ? 15.225 16.339 16.085 1.00 54.50 87 LEU A CA 1
ATOM 687 C C . LEU A 1 87 ? 16.463 15.544 15.651 1.00 54.50 87 LEU A C 1
ATOM 689 O O . LEU A 1 87 ? 17.570 15.922 16.097 1.00 54.50 87 LEU A O 1
#

pLDDT: mean 84.3, std 10.14, range [47.25, 94.5]